Protein AF-A0A838YJ75-F1 (afdb_monomer)

Nearest PDB structures (foldseek):
  3c6m-assembly1_B  TM=4.633E-01  e=1.969E-03  Homo sapiens
  3c6k-assembly1_B  TM=4.411E-01  e=3.153E-03  Homo sapiens
  3c6k-assembly1_A  TM=4.711E-01  e=6.389E-03  Homo sapiens
  3c6k-assembly2_D  TM=4.346E-01  e=4.488E-03  Homo sapiens
  3c6k-assembly2_C  TM=4.375E-01  e=5.049E-03  Homo sapiens

Solvent-accessible surface area (backbone atoms only — not comparable to full-atom values): 7604 Å² total; per-residue (Å²): 131,86,57,67,33,49,21,68,42,40,33,36,86,55,63,70,61,48,53,58,52,44,46,73,72,63,33,39,84,54,82,68,92,81,80,74,50,76,44,31,34,37,33,80,76,52,100,66,34,21,41,37,43,29,34,34,82,85,24,42,32,41,22,25,34,31,42,43,76,81,31,49,76,52,41,77,32,62,75,43,22,19,23,26,42,68,61,49,51,48,51,35,59,75,69,68,50,74,71,44,77,50,76,80,76,53,64,37,46,78,63,52,66,84,40,77,77,96,61,80,80,61,43,66,88,66,73,84,74,79,82,128

pLDDT: mean 79.22, std 17.46, range [33.84, 97.31]

Structure (mmCIF, N/CA/C/O backbone):
data_AF-A0A838YJ75-F1
#
_entry.id   AF-A0A838YJ75-F1
#
loop_
_atom_site.group_PDB
_atom_site.id
_atom_site.type_symbol
_atom_site.label_atom_id
_atom_site.label_alt_id
_atom_site.label_comp_id
_atom_site.label_asym_id
_atom_site.label_entity_id
_atom_site.label_seq_id
_atom_site.pdbx_PDB_ins_code
_atom_site.Cartn_x
_atom_site.Cartn_y
_atom_site.Cartn_z
_atom_site.occupancy
_atom_site.B_iso_or_equiv
_atom_site.auth_seq_id
_atom_site.auth_comp_id
_atom_site.auth_asym_id
_atom_site.auth_atom_id
_atom_site.pdbx_PDB_model_num
ATOM 1 N N . MET A 1 1 ? 11.775 16.369 0.680 1.00 55.12 1 MET A N 1
ATOM 2 C CA . MET A 1 1 ? 11.833 15.855 -0.704 1.00 55.12 1 MET A CA 1
ATOM 3 C C . MET A 1 1 ? 10.680 14.873 -0.821 1.00 55.12 1 MET A C 1
ATOM 5 O O . MET A 1 1 ? 10.505 14.117 0.124 1.00 55.12 1 MET A O 1
ATOM 9 N N . GLU A 1 2 ? 9.829 14.980 -1.843 1.00 75.75 2 GLU A N 1
ATOM 10 C CA . GLU A 1 2 ? 8.696 14.051 -2.013 1.00 75.75 2 GLU A CA 1
ATOM 11 C C . GLU A 1 2 ? 9.234 12.647 -2.320 1.00 75.75 2 GLU A C 1
ATOM 13 O O . GLU A 1 2 ? 10.157 12.520 -3.124 1.00 75.75 2 GLU A O 1
ATOM 18 N N . ASP A 1 3 ? 8.692 11.623 -1.658 1.00 81.94 3 ASP A N 1
ATOM 19 C CA . ASP A 1 3 ? 9.043 10.223 -1.903 1.00 81.94 3 ASP A CA 1
ATOM 20 C C . ASP A 1 3 ? 8.441 9.790 -3.254 1.00 81.94 3 ASP A C 1
ATOM 22 O O . ASP A 1 3 ? 7.219 9.892 -3.436 1.00 81.94 3 ASP A O 1
ATOM 26 N N . PRO A 1 4 ? 9.266 9.405 -4.245 1.00 84.88 4 PRO A N 1
ATOM 27 C CA . PRO A 1 4 ? 8.775 9.027 -5.560 1.00 84.88 4 PRO A CA 1
ATOM 28 C C . PRO A 1 4 ? 8.320 7.566 -5.638 1.00 84.88 4 PRO A C 1
ATOM 30 O O . PRO A 1 4 ? 7.795 7.201 -6.687 1.00 84.88 4 PRO A O 1
ATOM 33 N N . TYR A 1 5 ? 8.518 6.761 -4.589 1.00 88.94 5 TYR A N 1
ATOM 34 C CA . TYR A 1 5 ? 8.263 5.316 -4.586 1.00 88.94 5 TYR A CA 1
ATOM 35 C C . TYR A 1 5 ? 7.151 4.926 -3.616 1.00 88.94 5 TYR A C 1
ATOM 37 O O . TYR A 1 5 ? 6.323 4.091 -3.961 1.00 88.94 5 TYR A O 1
ATOM 45 N N . HIS A 1 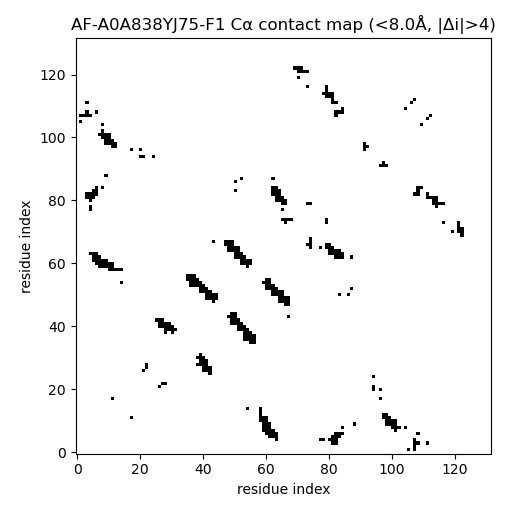6 ? 7.063 5.581 -2.458 1.00 91.56 6 HIS A N 1
ATOM 46 C CA . HIS A 1 6 ? 6.076 5.234 -1.439 1.00 91.56 6 HIS A CA 1
ATOM 47 C C . HIS A 1 6 ? 4.950 6.262 -1.331 1.00 91.56 6 HIS A C 1
ATOM 49 O O . HIS A 1 6 ? 5.156 7.479 -1.328 1.00 91.56 6 HIS A O 1
ATOM 55 N N . CYS A 1 7 ? 3.734 5.760 -1.155 1.00 94.25 7 CYS A N 1
ATOM 56 C CA . CYS A 1 7 ? 2.593 6.534 -0.707 1.00 94.25 7 CYS A CA 1
ATOM 57 C C . CYS A 1 7 ? 2.516 6.500 0.821 1.00 94.25 7 CYS A C 1
ATOM 59 O O . CYS A 1 7 ? 2.471 5.427 1.416 1.00 94.25 7 CYS A O 1
ATOM 61 N N . LYS A 1 8 ? 2.452 7.683 1.445 1.00 94.94 8 LYS A N 1
ATOM 62 C CA . LYS A 1 8 ? 2.309 7.858 2.903 1.00 94.94 8 LYS A CA 1
ATOM 63 C C . LYS A 1 8 ? 1.074 8.685 3.269 1.00 94.94 8 LYS A C 1
ATOM 65 O O . LYS A 1 8 ? 1.089 9.467 4.213 1.00 94.94 8 LYS A O 1
ATOM 70 N N . CYS A 1 9 ? 0.037 8.603 2.436 1.00 96.50 9 CYS A N 1
ATOM 71 C CA . CYS A 1 9 ? -1.129 9.487 2.500 1.00 96.50 9 CYS A CA 1
ATOM 72 C C . CYS A 1 9 ? -2.255 8.969 3.391 1.00 96.50 9 CYS A C 1
ATOM 74 O O . CYS A 1 9 ? -3.245 9.676 3.532 1.00 96.50 9 CYS A O 1
ATOM 76 N N . PHE A 1 10 ? -2.146 7.766 3.947 1.00 97.12 10 PHE A N 1
ATOM 77 C CA . PHE A 1 10 ? -3.243 7.136 4.672 1.00 97.12 10 PHE A CA 1
ATOM 78 C C . PHE A 1 10 ? -2.876 6.920 6.132 1.00 97.12 10 PHE A C 1
ATOM 80 O O . PHE A 1 10 ? -1.734 6.602 6.469 1.00 97.12 10 PHE A O 1
ATOM 87 N N . PHE A 1 11 ? -3.873 7.099 6.984 1.00 96.94 11 PHE A N 1
ATOM 88 C CA . PHE A 1 11 ? -3.794 6.878 8.416 1.00 96.94 11 PHE A CA 1
ATOM 89 C C . PHE A 1 11 ? -4.970 6.015 8.862 1.00 96.94 11 PHE A C 1
ATOM 91 O O . PHE A 1 11 ? -6.107 6.272 8.468 1.00 96.94 11 PHE A O 1
ATOM 98 N N . ILE A 1 12 ? -4.703 5.037 9.720 1.00 95.75 12 ILE A N 1
ATOM 99 C CA . ILE A 1 12 ? -5.710 4.186 10.353 1.00 95.75 12 ILE A CA 1
ATOM 100 C C . ILE A 1 12 ? -5.623 4.315 11.873 1.00 95.75 12 ILE A C 1
ATOM 102 O O . ILE A 1 12 ? -4.540 4.400 12.451 1.00 95.75 12 ILE A O 1
ATOM 106 N N . LYS A 1 13 ? -6.777 4.311 12.545 1.00 92.06 13 LYS A N 1
ATOM 107 C CA . LYS A 1 13 ? -6.841 4.407 14.015 1.00 92.06 13 LYS A CA 1
ATOM 108 C C . LYS A 1 13 ? -6.658 3.057 14.695 1.00 92.06 13 LYS A C 1
ATOM 110 O O . LYS A 1 13 ? -6.059 2.990 15.766 1.00 92.06 13 LYS A O 1
ATOM 115 N N . ASN A 1 14 ? -7.201 1.999 14.094 1.00 92.31 14 ASN A N 1
ATOM 116 C CA . ASN A 1 14 ? -7.256 0.672 14.692 1.00 92.31 14 ASN A CA 1
ATOM 117 C C . ASN A 1 14 ? -6.371 -0.315 13.924 1.00 92.31 14 ASN A C 1
ATOM 119 O O . ASN A 1 14 ? -6.812 -1.005 13.010 1.00 92.31 14 ASN A O 1
ATOM 123 N N . ILE A 1 15 ? -5.098 -0.369 14.317 1.00 91.00 15 ILE A N 1
ATOM 124 C CA . ILE A 1 15 ? -4.081 -1.225 13.695 1.00 91.00 15 ILE A CA 1
ATOM 125 C C . ILE A 1 15 ? -4.438 -2.721 13.808 1.00 91.00 15 ILE A C 1
ATOM 127 O O . ILE A 1 15 ? -4.224 -3.473 12.862 1.00 91.00 15 ILE A O 1
ATOM 131 N N . GLN A 1 16 ? -5.005 -3.156 14.938 1.00 89.06 16 GLN A N 1
ATOM 132 C CA . GLN A 1 16 ? -5.337 -4.570 15.157 1.00 89.06 16 GLN A CA 1
ATOM 133 C C . GLN A 1 16 ? -6.505 -5.032 14.279 1.00 89.06 16 GLN A C 1
ATOM 135 O O . GLN A 1 16 ? -6.512 -6.151 13.773 1.00 89.06 16 GLN A O 1
ATOM 140 N N . GLU A 1 17 ? -7.512 -4.175 14.122 1.00 90.38 17 GLU A N 1
ATOM 141 C CA . GLU A 1 17 ? -8.634 -4.428 13.218 1.00 90.38 17 GLU A CA 1
ATOM 142 C C . GLU A 1 17 ? -8.167 -4.482 11.765 1.00 90.38 17 GLU A C 1
ATOM 144 O O . GLU A 1 17 ? -8.533 -5.410 11.048 1.00 90.38 17 GLU A O 1
ATOM 149 N N . PHE A 1 18 ? -7.293 -3.554 11.368 1.00 91.12 18 PHE A N 1
ATOM 150 C CA . PHE A 1 18 ? -6.665 -3.574 10.053 1.00 91.12 18 PHE A CA 1
ATOM 151 C C . PHE A 1 18 ? -5.949 -4.901 9.773 1.00 91.12 18 PHE A C 1
ATOM 153 O O . PHE A 1 18 ? -6.180 -5.487 8.721 1.00 91.12 18 PHE A O 1
ATOM 160 N N . GLU A 1 19 ? -5.117 -5.389 10.703 1.00 89.81 19 GLU A N 1
ATOM 161 C CA . GLU A 1 19 ? -4.399 -6.664 10.548 1.00 89.81 19 GLU A CA 1
ATOM 162 C C . GLU A 1 19 ? -5.365 -7.824 10.274 1.00 89.81 19 GLU A C 1
ATOM 164 O O . GLU A 1 19 ? -5.190 -8.560 9.303 1.00 89.81 19 GLU A O 1
ATOM 169 N N . ASN A 1 20 ? -6.417 -7.959 11.085 1.00 89.94 20 ASN A N 1
ATOM 170 C CA . ASN A 1 20 ? -7.376 -9.050 10.923 1.00 89.94 20 ASN A CA 1
ATOM 171 C C . ASN A 1 20 ? -8.068 -8.992 9.552 1.00 89.94 20 ASN A C 1
ATOM 173 O O . ASN A 1 20 ? -8.154 -9.999 8.853 1.00 89.94 20 ASN A O 1
ATOM 177 N N . ILE A 1 21 ? -8.523 -7.803 9.152 1.00 90.81 21 ILE A N 1
ATOM 178 C CA . ILE A 1 21 ? -9.256 -7.613 7.897 1.00 90.81 21 ILE A CA 1
ATOM 179 C C . ILE A 1 21 ? -8.341 -7.819 6.683 1.00 90.81 21 ILE A C 1
ATOM 181 O O . ILE A 1 21 ? -8.755 -8.418 5.687 1.00 90.81 21 ILE A O 1
ATOM 185 N N . ILE A 1 22 ? -7.100 -7.328 6.729 1.00 89.25 22 ILE A N 1
ATOM 186 C CA . ILE A 1 22 ? -6.227 -7.385 5.556 1.00 89.25 22 ILE A CA 1
ATOM 187 C C . ILE A 1 22 ? -5.736 -8.806 5.272 1.00 89.25 22 ILE A C 1
ATOM 189 O O . ILE A 1 22 ? -5.645 -9.203 4.107 1.00 89.25 22 ILE A O 1
ATOM 193 N N . LEU A 1 23 ? -5.504 -9.599 6.321 1.00 87.69 23 LEU A N 1
ATOM 194 C CA . LEU A 1 23 ? -5.208 -11.025 6.195 1.00 87.69 23 LEU A CA 1
ATOM 195 C C . LEU A 1 23 ? -6.389 -11.786 5.570 1.00 87.69 23 LEU A C 1
ATOM 197 O O . LEU A 1 23 ? -6.180 -12.611 4.678 1.00 87.69 23 LEU A O 1
ATOM 201 N N . ASP A 1 24 ? -7.627 -11.447 5.944 1.00 86.62 24 ASP A N 1
ATOM 202 C CA . ASP A 1 24 ? -8.839 -12.012 5.332 1.00 86.62 24 ASP A CA 1
ATOM 203 C C . ASP A 1 24 ? -8.996 -11.610 3.851 1.00 86.62 24 ASP A C 1
ATOM 205 O O . ASP A 1 24 ? -9.559 -12.362 3.052 1.00 86.62 24 ASP A O 1
ATOM 209 N N . CYS A 1 25 ? -8.430 -10.467 3.446 1.00 82.94 25 CYS A N 1
ATOM 210 C CA . CYS A 1 25 ? -8.358 -10.035 2.045 1.00 82.94 25 CYS A CA 1
ATOM 211 C C . CYS A 1 25 ? -7.297 -10.793 1.221 1.00 82.94 25 CYS A C 1
ATOM 213 O O . CYS A 1 25 ? -7.133 -10.527 0.028 1.00 82.94 25 CYS A O 1
ATOM 215 N N . GLY A 1 26 ? -6.576 -11.741 1.829 1.00 84.56 26 GLY A N 1
ATOM 216 C CA . GLY A 1 26 ? -5.571 -12.566 1.162 1.00 84.56 26 GLY A CA 1
ATOM 217 C C . GLY A 1 26 ? -4.184 -11.930 1.080 1.00 84.56 26 GLY A C 1
ATOM 218 O O . GLY A 1 26 ? -3.314 -12.479 0.392 1.00 84.56 26 GLY A O 1
ATOM 219 N N . PHE A 1 27 ? -3.958 -10.811 1.777 1.00 87.62 27 PHE A N 1
ATOM 220 C CA . PHE A 1 27 ? -2.602 -10.325 2.000 1.00 87.62 27 PHE A CA 1
ATOM 221 C C . PHE A 1 27 ? -1.834 -11.335 2.848 1.00 87.62 27 PHE A C 1
ATOM 223 O O . PHE A 1 27 ? -2.380 -11.990 3.737 1.00 87.62 27 PHE A O 1
ATOM 230 N N . LYS A 1 28 ? -0.545 -11.459 2.561 1.00 85.00 28 LYS A N 1
ATOM 231 C CA . LYS A 1 28 ? 0.363 -12.304 3.326 1.00 85.00 28 LYS A CA 1
ATOM 232 C C . LYS A 1 28 ? 1.282 -11.422 4.140 1.00 85.00 28 LYS A C 1
ATOM 234 O O . LYS A 1 28 ? 1.746 -10.399 3.643 1.00 85.00 28 LYS A O 1
ATOM 239 N N . ASP A 1 29 ? 1.529 -11.840 5.372 1.00 77.94 29 ASP A N 1
ATOM 240 C CA . ASP A 1 29 ? 2.574 -11.247 6.191 1.00 77.94 29 ASP A CA 1
ATOM 241 C C . ASP A 1 29 ? 3.933 -11.552 5.550 1.00 77.94 29 ASP A C 1
ATOM 243 O O . ASP A 1 29 ? 4.304 -12.713 5.344 1.00 77.94 29 ASP A O 1
ATOM 247 N N . GLU A 1 30 ? 4.643 -10.495 5.189 1.00 69.56 30 GLU A N 1
ATOM 248 C CA . GLU A 1 30 ? 6.029 -10.537 4.754 1.00 69.56 30 GLU A CA 1
ATOM 249 C C . GLU A 1 30 ? 6.827 -9.684 5.742 1.00 69.56 30 GLU A C 1
ATOM 251 O O . GLU A 1 30 ? 7.323 -8.601 5.431 1.00 69.56 30 GLU A O 1
ATOM 256 N N . PHE A 1 31 ? 6.901 -10.163 6.988 1.00 57.34 31 PHE A N 1
ATOM 257 C CA . PHE A 1 31 ? 7.662 -9.507 8.043 1.00 57.34 31 PHE A CA 1
ATOM 258 C C . PHE A 1 31 ? 9.168 -9.567 7.744 1.00 57.34 31 PHE A C 1
ATOM 260 O O . PHE A 1 31 ? 9.894 -10.458 8.190 1.00 57.34 31 PHE A O 1
ATOM 267 N N . GLN A 1 32 ? 9.652 -8.591 6.983 1.00 57.34 32 GLN A N 1
ATOM 268 C CA . GLN A 1 32 ? 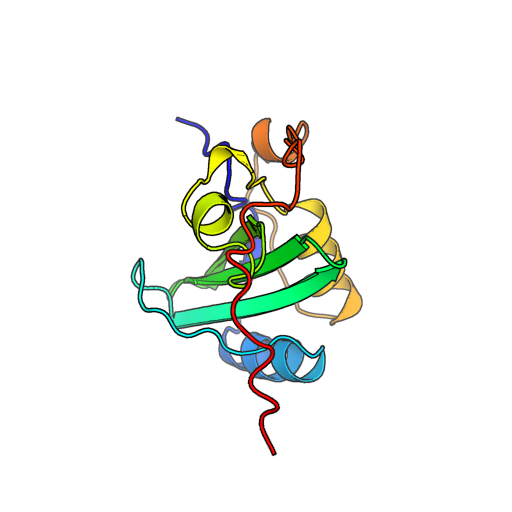11.050 -8.182 6.978 1.00 57.34 32 GLN A CA 1
ATOM 269 C C . GLN A 1 32 ? 11.120 -6.836 7.697 1.00 57.34 32 GLN A C 1
ATOM 271 O O . GLN A 1 32 ? 10.668 -5.814 7.182 1.00 57.34 32 GLN A O 1
ATOM 276 N N . GLU A 1 33 ? 11.608 -6.849 8.938 1.00 52.22 33 GLU A N 1
ATOM 277 C CA . GLU A 1 33 ? 11.776 -5.646 9.755 1.00 52.22 33 GLU A CA 1
ATOM 278 C C . GLU A 1 33 ? 12.802 -4.725 9.073 1.00 52.22 33 GLU A C 1
ATOM 280 O O . GLU A 1 33 ? 14.004 -4.972 9.117 1.00 52.22 33 GLU A O 1
ATOM 285 N N . ASP A 1 34 ? 12.314 -3.698 8.381 1.00 56.81 34 ASP A N 1
ATOM 286 C CA . ASP A 1 34 ? 13.124 -2.876 7.468 1.00 56.81 34 ASP A CA 1
ATOM 287 C C . ASP A 1 34 ? 13.189 -1.415 7.955 1.00 56.81 34 ASP A C 1
ATOM 289 O O . ASP A 1 34 ? 14.215 -0.747 7.846 1.00 56.81 34 ASP A O 1
ATOM 293 N N . HIS A 1 35 ? 12.130 -0.921 8.613 1.00 59.97 35 HIS A N 1
ATOM 294 C CA . HIS A 1 35 ? 11.993 0.493 8.985 1.00 59.97 35 HIS A CA 1
ATOM 295 C C . HIS A 1 35 ? 11.188 0.763 10.277 1.00 59.97 35 HIS A C 1
ATOM 297 O O . HIS A 1 35 ? 10.696 1.875 10.481 1.00 59.97 35 HIS A O 1
ATOM 303 N N . GLY A 1 36 ? 11.066 -0.211 11.186 1.00 62.56 36 GLY A N 1
ATOM 304 C CA . GLY A 1 36 ? 10.320 -0.043 12.445 1.00 62.56 36 GLY A CA 1
ATOM 305 C C . GLY A 1 36 ? 8.796 -0.020 12.267 1.00 62.56 36 GLY A C 1
ATOM 306 O O . GLY A 1 36 ? 8.082 0.547 13.098 1.00 62.56 36 GLY A O 1
ATOM 307 N N . GLN A 1 37 ? 8.304 -0.598 11.168 1.00 75.44 37 GLN A N 1
ATOM 308 C CA . GLN A 1 37 ? 6.892 -0.896 10.964 1.00 75.44 37 GLN A CA 1
ATOM 309 C C . GLN A 1 37 ? 6.402 -1.949 11.972 1.00 75.44 37 GLN A C 1
ATOM 311 O O . GLN A 1 37 ? 7.173 -2.794 12.419 1.00 75.44 37 GLN A O 1
ATOM 316 N N . VAL A 1 38 ? 5.113 -1.911 12.316 1.00 67.00 38 VAL A N 1
ATOM 317 C CA . VAL A 1 38 ? 4.470 -2.981 13.098 1.00 67.00 38 VAL A CA 1
ATOM 318 C C . VAL A 1 38 ? 4.172 -4.174 12.197 1.00 67.00 38 VAL A C 1
ATOM 320 O O . VAL A 1 38 ? 4.326 -5.308 12.631 1.00 67.00 38 VAL A O 1
ATOM 323 N N . TYR A 1 39 ? 3.804 -3.914 10.938 1.00 73.38 39 TYR A N 1
ATOM 324 C CA . TYR A 1 39 ? 3.473 -4.949 9.963 1.00 73.38 39 TYR A CA 1
ATOM 325 C C . TYR A 1 39 ? 3.929 -4.586 8.551 1.00 73.38 39 TYR A C 1
ATOM 327 O O . TYR A 1 39 ? 3.932 -3.404 8.191 1.00 73.38 39 TYR A O 1
ATOM 335 N N . GLY A 1 40 ? 4.256 -5.608 7.757 1.00 78.31 40 GLY A N 1
ATOM 336 C CA . GLY A 1 40 ? 4.479 -5.530 6.314 1.00 78.31 40 GLY A CA 1
ATOM 337 C C . GLY A 1 40 ? 3.640 -6.594 5.612 1.00 78.31 40 GLY A C 1
ATOM 338 O O . GLY A 1 40 ? 3.832 -7.784 5.837 1.00 78.31 40 GLY A O 1
ATOM 339 N N . TYR A 1 41 ? 2.689 -6.167 4.789 1.00 84.19 41 TYR A N 1
ATOM 340 C CA . TYR A 1 41 ? 1.749 -7.042 4.102 1.00 84.19 41 TYR A CA 1
ATOM 341 C C . TYR A 1 41 ? 1.907 -6.929 2.598 1.00 84.19 41 TYR A C 1
ATOM 343 O O . TYR A 1 41 ? 2.011 -5.822 2.068 1.00 84.19 41 TYR A O 1
ATOM 351 N N . VAL A 1 42 ? 1.834 -8.062 1.907 1.00 84.94 42 VAL A N 1
ATOM 352 C CA . VAL A 1 42 ? 1.902 -8.105 0.446 1.00 84.94 42 VAL A CA 1
ATOM 353 C C . VAL A 1 42 ? 0.696 -8.800 -0.167 1.00 84.94 42 VAL A C 1
ATOM 355 O O . VAL A 1 42 ? 0.267 -9.867 0.279 1.00 84.94 42 VAL A O 1
ATOM 358 N N . LEU A 1 43 ? 0.164 -8.209 -1.234 1.00 85.50 43 LEU A N 1
ATOM 359 C CA . LEU A 1 43 ? -0.845 -8.820 -2.093 1.00 85.50 43 LEU A CA 1
ATOM 360 C C . LEU A 1 43 ? -0.336 -8.850 -3.528 1.00 85.50 43 LEU A C 1
ATOM 362 O O . LEU A 1 43 ? -0.003 -7.821 -4.112 1.00 85.50 43 LEU A O 1
ATOM 366 N N . ARG A 1 44 ? -0.305 -10.036 -4.136 1.00 81.25 44 ARG A N 1
ATOM 367 C CA . ARG A 1 44 ? 0.062 -10.170 -5.548 1.00 81.25 44 ARG A CA 1
ATOM 368 C C . ARG A 1 44 ? -1.102 -9.704 -6.424 1.00 81.25 44 ARG A C 1
ATOM 370 O O . ARG A 1 44 ? -2.167 -10.312 -6.389 1.00 81.25 44 ARG A O 1
ATOM 377 N N . VAL A 1 45 ? -0.883 -8.652 -7.212 1.00 77.00 45 VAL A N 1
ATOM 378 C CA . VAL A 1 45 ? -1.917 -8.044 -8.072 1.00 77.00 45 VAL A CA 1
ATOM 379 C C . VAL A 1 45 ? -1.819 -8.568 -9.508 1.00 77.00 45 VAL A C 1
ATOM 381 O O . VAL A 1 45 ? -2.834 -8.854 -10.135 1.00 77.00 45 VAL A O 1
ATOM 384 N N . GLU A 1 46 ? -0.598 -8.759 -10.018 1.00 71.06 46 GLU A N 1
ATOM 385 C CA . GLU A 1 46 ? -0.321 -9.326 -11.346 1.00 71.06 46 GLU A CA 1
ATOM 386 C C . GLU A 1 46 ? 0.912 -10.252 -11.296 1.00 71.06 46 GLU A C 1
ATOM 388 O O . GLU A 1 46 ? 1.609 -10.342 -10.281 1.00 71.06 46 GLU A O 1
ATOM 393 N N . ASP A 1 47 ? 1.247 -10.915 -12.411 1.00 67.12 47 ASP A N 1
ATOM 394 C CA . ASP A 1 47 ? 2.437 -11.779 -12.505 1.00 67.12 47 ASP A CA 1
ATOM 395 C C . ASP A 1 47 ? 3.724 -11.074 -12.063 1.00 67.12 47 ASP A C 1
ATOM 397 O O . ASP A 1 47 ? 4.608 -11.714 -11.488 1.00 67.12 47 ASP A O 1
ATOM 401 N N . LYS A 1 48 ? 3.807 -9.763 -12.312 1.00 72.56 48 LYS A N 1
ATOM 402 C CA . LYS A 1 48 ? 5.002 -8.945 -12.099 1.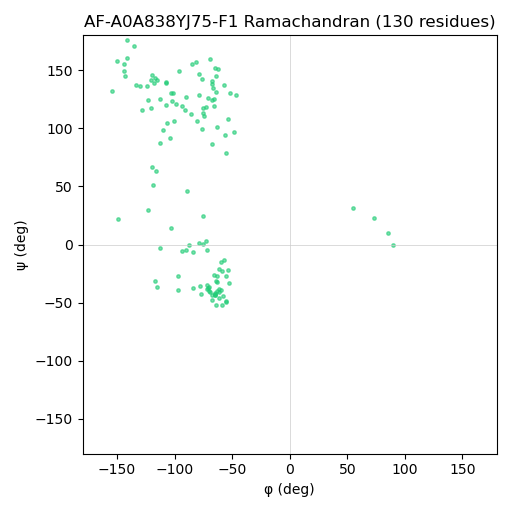00 72.56 48 LYS A CA 1
ATOM 403 C C . LYS A 1 48 ? 4.862 -7.907 -10.994 1.00 72.56 48 LYS A C 1
ATOM 405 O O . LYS A 1 48 ? 5.839 -7.220 -10.760 1.00 72.56 48 LYS A O 1
ATOM 410 N N . LEU A 1 49 ? 3.708 -7.748 -10.352 1.00 80.75 49 LEU A N 1
ATOM 411 C CA . LEU A 1 49 ? 3.512 -6.679 -9.370 1.00 80.75 49 LEU A CA 1
ATOM 412 C C . LEU A 1 49 ? 2.854 -7.203 -8.099 1.00 80.75 49 LEU A C 1
ATOM 414 O O . LEU A 1 49 ? 1.878 -7.960 -8.151 1.00 80.75 49 LEU A O 1
ATOM 418 N N . GLN A 1 50 ? 3.373 -6.742 -6.971 1.00 87.62 50 GLN A N 1
ATOM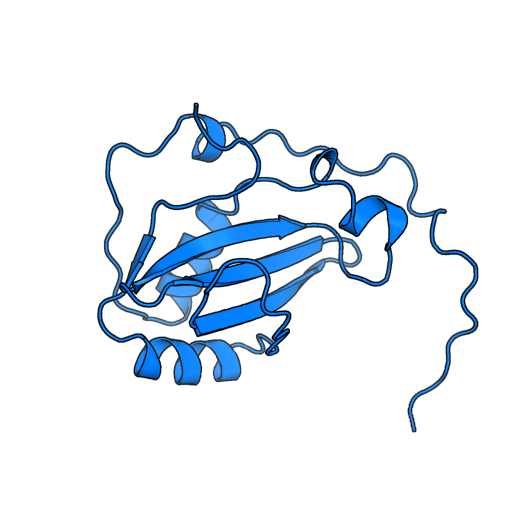 419 C CA . GLN A 1 50 ? 2.756 -6.877 -5.665 1.00 87.62 50 GLN A CA 1
ATOM 420 C C . GLN A 1 50 ? 2.493 -5.500 -5.067 1.00 87.62 50 GLN A C 1
ATOM 422 O O . GLN A 1 50 ? 3.241 -4.550 -5.293 1.00 87.62 50 GLN A O 1
ATOM 427 N N . HIS A 1 51 ? 1.402 -5.406 -4.323 1.00 91.25 51 HIS A N 1
ATOM 428 C CA . HIS A 1 51 ? 1.087 -4.271 -3.481 1.00 91.25 51 HIS A CA 1
ATOM 429 C C . HIS A 1 51 ? 1.657 -4.545 -2.101 1.00 91.25 51 HIS A C 1
ATOM 431 O O . HIS A 1 51 ? 1.235 -5.496 -1.446 1.00 91.25 51 HIS A O 1
ATOM 437 N N . HIS A 1 52 ? 2.614 -3.730 -1.687 1.00 91.25 52 HIS A N 1
ATOM 438 C CA . HIS A 1 52 ? 3.227 -3.791 -0.374 1.00 91.25 52 HIS A CA 1
ATOM 439 C C . HIS A 1 52 ? 2.639 -2.679 0.497 1.00 91.25 52 HIS A C 1
ATOM 441 O O . HIS A 1 52 ? 2.671 -1.503 0.130 1.00 91.25 52 HIS A O 1
ATOM 447 N N . ILE A 1 53 ? 2.080 -3.055 1.644 1.00 91.88 53 ILE A N 1
ATOM 448 C CA . ILE A 1 53 ? 1.525 -2.153 2.650 1.00 91.88 53 ILE A CA 1
ATOM 449 C C . ILE A 1 53 ? 2.271 -2.354 3.969 1.00 91.88 53 ILE A C 1
ATOM 451 O O . ILE A 1 53 ? 2.204 -3.414 4.583 1.00 91.88 53 ILE A O 1
ATOM 455 N N . LYS A 1 54 ? 2.944 -1.306 4.432 1.00 91.44 54 LYS A N 1
ATOM 456 C CA . LYS A 1 54 ? 3.598 -1.217 5.737 1.00 91.44 54 LYS A CA 1
ATOM 457 C C . LYS A 1 54 ? 2.740 -0.361 6.663 1.00 91.44 54 LYS A C 1
ATOM 459 O O . LYS A 1 54 ? 2.346 0.750 6.307 1.00 91.44 54 LYS A O 1
ATOM 464 N N . VAL A 1 55 ? 2.470 -0.858 7.866 1.00 91.19 55 VAL A N 1
ATOM 465 C CA . VAL A 1 55 ? 1.744 -0.103 8.899 1.00 91.19 55 VAL A CA 1
ATOM 466 C C . VAL A 1 55 ? 2.713 0.306 9.992 1.00 91.19 55 VAL A C 1
ATOM 468 O O . VAL A 1 55 ? 3.335 -0.534 10.643 1.00 91.19 55 VAL A O 1
ATOM 471 N N . MET A 1 56 ? 2.835 1.609 10.210 1.00 91.75 56 MET A N 1
ATOM 472 C CA . MET A 1 56 ? 3.706 2.185 11.228 1.00 91.75 56 MET A CA 1
ATOM 473 C C . MET A 1 56 ? 3.041 2.143 12.616 1.00 91.75 56 MET A C 1
ATOM 475 O O . MET A 1 56 ? 1.812 2.157 12.706 1.00 91.75 56 MET A O 1
ATOM 479 N N . PRO A 1 57 ? 3.809 2.184 13.724 1.00 88.88 57 PRO A N 1
ATOM 480 C CA . PRO A 1 57 ? 3.252 2.117 15.084 1.00 88.88 57 PRO A CA 1
ATOM 481 C C . PRO A 1 57 ? 2.260 3.224 15.432 1.00 88.88 57 PRO A C 1
ATOM 483 O O . PRO A 1 57 ? 1.449 3.080 16.341 1.00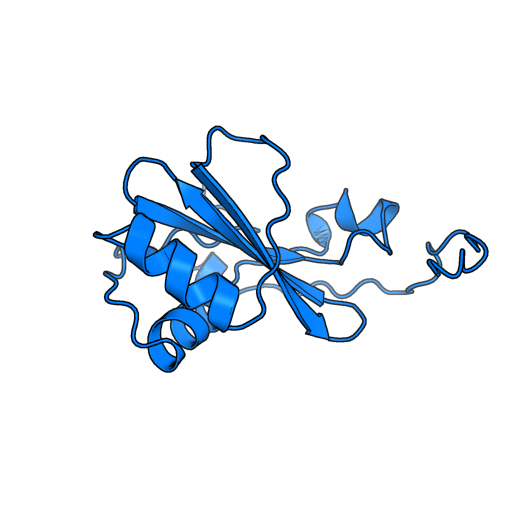 88.88 57 PRO A O 1
ATOM 486 N N . ASN A 1 58 ? 2.334 4.346 14.722 1.00 90.69 58 ASN A N 1
ATOM 487 C CA . ASN A 1 58 ? 1.421 5.461 14.900 1.00 90.69 58 ASN A CA 1
ATOM 488 C C . ASN A 1 58 ? 0.145 5.344 14.055 1.00 90.69 58 ASN A C 1
ATOM 490 O O . ASN A 1 58 ? -0.667 6.250 14.143 1.00 90.69 58 ASN A O 1
ATOM 494 N N . GLY A 1 59 ? -0.027 4.296 13.245 1.00 92.69 59 GLY A N 1
ATOM 495 C CA . GLY A 1 59 ? -1.179 4.125 12.356 1.00 92.69 59 GLY A CA 1
ATOM 496 C C . GLY A 1 59 ? -0.998 4.726 10.961 1.00 92.69 59 GLY A C 1
ATOM 497 O O . GLY A 1 59 ? -1.889 4.598 10.125 1.00 92.69 59 GLY A O 1
ATOM 498 N N . ASN A 1 60 ? 0.145 5.355 10.665 1.00 94.94 60 ASN A N 1
ATOM 499 C CA . ASN A 1 60 ? 0.453 5.758 9.294 1.00 94.94 60 ASN A CA 1
ATOM 500 C C . ASN A 1 60 ? 0.667 4.521 8.420 1.00 94.94 60 ASN A C 1
ATOM 502 O O . ASN A 1 60 ? 1.342 3.575 8.827 1.00 94.94 60 ASN A O 1
ATOM 506 N N . ILE A 1 61 ? 0.167 4.581 7.194 1.00 94.44 61 ILE A N 1
ATOM 507 C CA . ILE A 1 61 ? 0.416 3.572 6.174 1.00 94.44 61 ILE A CA 1
ATOM 508 C C . ILE A 1 61 ? 1.483 4.089 5.217 1.00 94.44 61 ILE A C 1
ATOM 510 O O . ILE A 1 61 ? 1.377 5.199 4.696 1.00 94.44 61 ILE A O 1
ATOM 514 N N . GLU A 1 62 ? 2.485 3.259 4.962 1.00 94.06 62 GLU A N 1
ATOM 515 C CA . GLU A 1 62 ? 3.461 3.417 3.893 1.00 94.06 62 GLU A CA 1
ATOM 516 C C . GLU A 1 62 ? 3.246 2.301 2.874 1.00 94.06 62 GLU A C 1
ATOM 518 O O . GLU A 1 62 ? 3.208 1.134 3.239 1.00 94.06 62 GLU A O 1
ATOM 523 N N . SER A 1 63 ? 3.045 2.634 1.603 1.00 93.44 63 SER A N 1
ATOM 524 C CA . SER A 1 63 ? 2.662 1.638 0.599 1.00 93.44 63 SER A CA 1
ATOM 525 C C . SER A 1 63 ? 3.296 1.882 -0.759 1.00 93.44 63 SER A C 1
ATOM 527 O O . SER A 1 63 ? 3.450 3.023 -1.199 1.00 93.44 63 SER A O 1
ATOM 529 N N . GLU A 1 64 ? 3.616 0.803 -1.454 1.00 93.12 64 GLU A N 1
ATOM 530 C CA . GLU A 1 64 ? 4.192 0.831 -2.793 1.00 93.12 64 GLU A CA 1
ATOM 531 C C . GLU A 1 64 ? 3.671 -0.331 -3.637 1.00 93.12 64 GLU A C 1
ATOM 533 O O . GLU A 1 64 ? 3.221 -1.360 -3.131 1.00 93.12 64 GLU A O 1
ATOM 538 N N . MET A 1 65 ? 3.700 -0.137 -4.947 1.00 89.94 65 MET A N 1
ATOM 539 C CA . M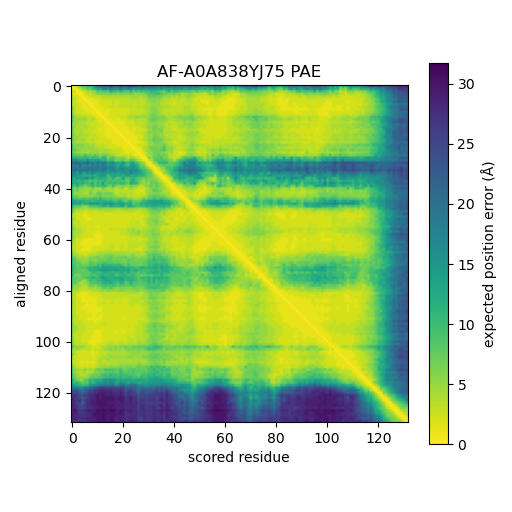ET A 1 65 ? 3.592 -1.220 -5.908 1.00 89.94 65 MET A CA 1
ATOM 540 C C . MET A 1 65 ? 5.004 -1.552 -6.351 1.00 89.94 65 MET A C 1
ATOM 542 O O . MET A 1 65 ? 5.686 -0.682 -6.890 1.00 89.94 65 MET A O 1
ATOM 546 N N . GLU A 1 66 ? 5.425 -2.791 -6.151 1.00 87.50 66 GLU A N 1
ATOM 547 C CA . GLU A 1 66 ? 6.786 -3.242 -6.432 1.00 87.50 66 GLU A CA 1
ATOM 548 C C . GLU A 1 66 ? 6.788 -4.590 -7.156 1.00 87.50 66 GLU A C 1
ATOM 550 O O . GLU A 1 66 ? 5.758 -5.252 -7.314 1.00 87.50 66 GLU A O 1
ATOM 555 N N . LEU A 1 67 ? 7.960 -5.007 -7.627 1.00 82.69 67 LEU A N 1
ATOM 556 C CA . LEU A 1 67 ? 8.129 -6.334 -8.208 1.00 82.69 67 LEU A CA 1
ATOM 557 C C . LEU A 1 67 ? 8.188 -7.384 -7.090 1.00 82.69 67 LEU A C 1
ATOM 559 O O . LEU A 1 67 ? 8.802 -7.119 -6.058 1.00 82.69 67 LEU A O 1
ATOM 563 N N . PRO A 1 68 ? 7.610 -8.585 -7.280 1.00 76.88 68 PRO A N 1
ATOM 564 C CA . PRO A 1 68 ? 7.646 -9.611 -6.251 1.00 76.88 68 PRO A CA 1
ATOM 565 C C . PRO A 1 68 ? 9.065 -10.175 -6.059 1.00 76.88 68 PRO A C 1
ATOM 567 O O . PRO A 1 68 ? 9.865 -10.141 -7.005 1.00 76.88 68 PRO A O 1
ATOM 570 N N . PRO A 1 69 ? 9.360 -10.808 -4.906 1.00 73.81 69 PRO A N 1
ATOM 571 C CA . PRO A 1 69 ? 10.675 -11.380 -4.587 1.00 73.81 69 PRO A CA 1
ATOM 572 C C . PRO A 1 69 ? 11.230 -12.366 -5.627 1.00 73.81 69 PRO A C 1
ATOM 574 O O . PRO A 1 69 ? 12.441 -12.555 -5.722 1.00 73.81 69 PRO A O 1
ATOM 577 N N . ALA A 1 70 ? 10.363 -12.965 -6.455 1.00 71.88 70 ALA A N 1
ATOM 578 C CA . ALA A 1 70 ? 10.749 -13.803 -7.596 1.00 71.88 70 ALA A CA 1
ATOM 579 C C . ALA A 1 70 ? 11.608 -13.068 -8.652 1.00 71.88 70 ALA A C 1
ATOM 581 O O . ALA A 1 70 ? 12.238 -13.717 -9.487 1.00 71.88 70 ALA A O 1
ATOM 582 N N . TYR A 1 71 ? 11.664 -11.732 -8.607 1.00 70.81 71 TYR A N 1
ATOM 583 C CA . TYR A 1 71 ? 12.524 -10.886 -9.438 1.00 70.81 71 TYR A CA 1
ATOM 584 C C . TYR A 1 71 ? 13.547 -10.125 -8.576 1.00 70.81 71 TYR A C 1
ATOM 586 O O . TYR A 1 71 ? 13.536 -8.896 -8.567 1.00 70.81 71 TYR A O 1
ATOM 594 N N . PRO A 1 72 ? 14.468 -10.804 -7.868 1.00 67.06 72 PRO A N 1
ATOM 595 C CA . PRO A 1 72 ? 15.254 -10.211 -6.780 1.00 67.06 72 PRO A CA 1
ATOM 596 C C . PRO A 1 72 ? 16.104 -9.008 -7.212 1.00 67.06 72 PRO A C 1
ATOM 598 O O . PRO A 1 72 ? 16.168 -8.012 -6.501 1.00 67.06 72 PRO A O 1
ATOM 601 N N . ALA A 1 73 ? 16.710 -9.045 -8.404 1.00 68.12 73 ALA A N 1
ATOM 602 C CA . ALA A 1 73 ? 17.505 -7.924 -8.919 1.00 68.12 73 ALA A CA 1
ATOM 603 C C . ALA A 1 73 ? 16.674 -6.652 -9.153 1.00 68.12 73 ALA A C 1
ATOM 605 O O . ALA A 1 73 ? 17.188 -5.542 -9.051 1.00 68.12 73 ALA A O 1
ATOM 606 N N . ALA A 1 74 ? 15.400 -6.825 -9.494 1.00 62.75 74 ALA A N 1
ATOM 607 C CA . ALA A 1 74 ? 14.497 -5.737 -9.813 1.00 62.75 74 ALA A CA 1
ATOM 608 C C . ALA A 1 74 ? 13.636 -5.340 -8.596 1.00 62.75 74 ALA A C 1
ATOM 610 O O . ALA A 1 74 ? 13.285 -4.177 -8.476 1.00 62.75 74 ALA A O 1
ATOM 611 N N . HIS A 1 75 ? 13.384 -6.269 -7.669 1.00 66.12 75 HIS A N 1
ATOM 612 C CA . HIS A 1 75 ? 12.797 -6.026 -6.349 1.00 66.12 75 HIS A CA 1
ATOM 613 C C . HIS A 1 75 ? 13.728 -5.176 -5.467 1.00 66.12 75 HIS A C 1
ATOM 615 O O . HIS A 1 75 ? 13.302 -4.199 -4.872 1.00 66.12 75 HIS A O 1
ATOM 621 N N . LEU A 1 76 ? 15.039 -5.450 -5.483 1.00 66.94 76 LEU A N 1
ATOM 622 C CA . LEU A 1 76 ? 16.035 -4.610 -4.800 1.00 66.94 76 LEU A CA 1
ATOM 623 C C . LEU A 1 76 ? 16.273 -3.253 -5.493 1.00 66.94 76 LEU A C 1
ATOM 625 O O . LEU A 1 76 ? 17.044 -2.433 -4.993 1.00 66.94 76 LEU A O 1
ATOM 629 N N . ASN A 1 77 ? 15.648 -3.013 -6.652 1.00 70.44 77 ASN A N 1
ATOM 630 C CA . ASN A 1 77 ? 15.746 -1.760 -7.384 1.00 70.44 77 ASN A CA 1
ATOM 631 C C . ASN A 1 77 ? 14.416 -0.995 -7.334 1.00 70.44 77 ASN A C 1
ATOM 633 O O . ASN A 1 77 ? 13.531 -1.202 -8.166 1.00 70.44 77 ASN A O 1
ATOM 637 N N . GLN A 1 78 ? 14.339 -0.019 -6.426 1.00 74.38 78 GLN A N 1
ATOM 638 C CA . GLN A 1 78 ? 13.187 0.880 -6.278 1.00 74.38 78 GLN A CA 1
ATOM 639 C C . GLN A 1 78 ? 12.830 1.652 -7.559 1.00 74.38 78 GLN A C 1
ATOM 641 O O . GLN A 1 78 ? 11.738 2.200 -7.649 1.00 74.38 78 GLN A O 1
ATOM 646 N N . GLU A 1 79 ? 13.690 1.681 -8.587 1.00 77.25 79 GLU A N 1
ATOM 647 C CA . GLU A 1 79 ? 13.347 2.262 -9.888 1.00 77.25 79 GLU A CA 1
ATOM 648 C C . GLU A 1 79 ? 12.082 1.650 -10.512 1.00 77.25 79 GLU A C 1
ATOM 650 O O . GLU A 1 79 ? 11.402 2.334 -11.279 1.00 77.25 79 GLU A O 1
ATOM 655 N N . HIS A 1 80 ? 11.760 0.395 -10.192 1.00 77.31 80 HIS A N 1
ATOM 656 C CA . HIS A 1 80 ? 10.554 -0.280 -10.674 1.00 77.31 80 HIS A CA 1
ATOM 657 C C . HIS A 1 80 ? 9.358 -0.178 -9.720 1.00 77.31 80 HIS A C 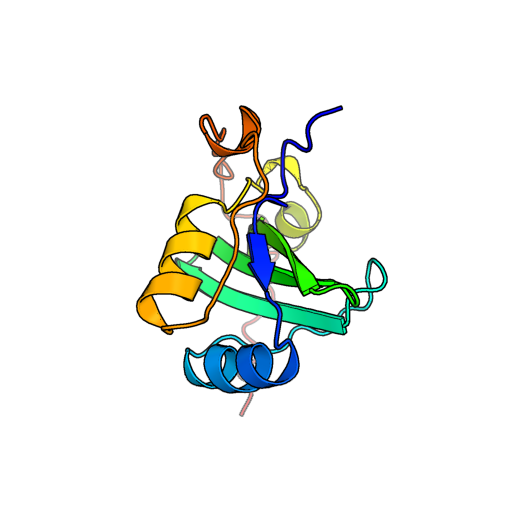1
ATOM 659 O O . HIS A 1 80 ? 8.259 -0.591 -10.101 1.00 77.31 80 HIS A O 1
ATOM 665 N N . SER A 1 81 ? 9.555 0.401 -8.534 1.00 86.56 81 SER A N 1
ATOM 666 C CA . SER A 1 81 ? 8.489 0.671 -7.574 1.00 86.56 81 SER A CA 1
ATOM 667 C C . SER A 1 81 ? 7.787 1.994 -7.869 1.00 86.56 81 SER A C 1
ATOM 669 O O . SER A 1 81 ? 8.353 2.910 -8.477 1.00 86.56 81 SER A O 1
ATOM 671 N N . TYR A 1 82 ? 6.535 2.118 -7.437 1.00 90.62 82 TYR A N 1
ATOM 672 C CA . TYR A 1 82 ? 5.800 3.379 -7.512 1.00 90.62 82 TYR A CA 1
ATOM 673 C C . TYR A 1 82 ? 4.756 3.533 -6.394 1.00 90.62 82 TYR A C 1
ATOM 675 O O . TYR A 1 82 ? 4.273 2.529 -5.863 1.00 90.62 82 TYR A O 1
ATOM 683 N N . PRO A 1 83 ? 4.335 4.776 -6.069 1.00 93.12 83 PRO A N 1
ATOM 684 C CA . PRO A 1 83 ? 3.435 5.026 -4.950 1.00 93.12 83 PRO A CA 1
ATOM 685 C C . PRO A 1 83 ? 2.062 4.401 -5.194 1.00 93.12 83 PRO A C 1
ATOM 687 O O . PRO A 1 83 ? 1.403 4.714 -6.191 1.00 93.12 83 PRO A O 1
ATOM 690 N N . ALA A 1 84 ? 1.613 3.570 -4.255 1.00 93.69 84 ALA A N 1
ATOM 691 C CA . ALA A 1 84 ? 0.371 2.801 -4.345 1.00 93.69 84 ALA A CA 1
ATOM 692 C C . ALA A 1 84 ? -0.848 3.565 -3.800 1.00 93.69 84 ALA A C 1
ATOM 694 O O . ALA A 1 84 ? -1.607 3.036 -2.990 1.00 93.69 84 ALA A O 1
ATOM 695 N N . HIS A 1 85 ? -1.018 4.842 -4.160 1.00 94.69 85 HIS A N 1
ATOM 696 C CA . HIS A 1 85 ? -2.060 5.673 -3.542 1.00 94.69 85 HIS A CA 1
ATOM 697 C C . HIS A 1 85 ? -3.475 5.161 -3.836 1.00 94.69 85 HIS A C 1
ATOM 699 O O . HIS A 1 85 ? -4.261 4.951 -2.920 1.00 94.69 85 HIS A O 1
ATOM 705 N N . GLN A 1 86 ? -3.786 4.945 -5.116 1.00 92.94 86 GLN A N 1
ATOM 706 C CA . GLN A 1 86 ? -5.117 4.500 -5.541 1.00 92.94 86 GLN A CA 1
ATOM 707 C C . GLN A 1 86 ? -5.377 3.052 -5.132 1.00 92.94 86 GLN A C 1
ATOM 709 O O . GLN A 1 86 ? -6.487 2.705 -4.750 1.00 92.94 86 GLN A O 1
ATOM 714 N N . GLU A 1 87 ? -4.344 2.219 -5.209 1.00 93.50 87 GLU A N 1
ATOM 715 C CA . GLU A 1 87 ? -4.400 0.811 -4.844 1.00 93.50 87 GLU A CA 1
ATOM 716 C C . GLU A 1 87 ? -4.664 0.660 -3.336 1.00 93.50 87 GLU A C 1
ATOM 718 O O . GLU A 1 87 ? -5.529 -0.112 -2.934 1.00 93.50 87 GLU A O 1
ATOM 723 N N . THR A 1 88 ? -4.002 1.464 -2.499 1.00 94.62 88 THR A N 1
ATOM 724 C CA . THR A 1 88 ? -4.244 1.492 -1.046 1.00 94.62 88 THR A CA 1
ATOM 725 C C . THR A 1 88 ? -5.621 2.037 -0.705 1.00 94.62 88 THR A C 1
ATOM 727 O O . THR A 1 88 ? -6.310 1.445 0.120 1.00 94.62 88 THR A O 1
ATOM 730 N N . GLU A 1 89 ? -6.060 3.114 -1.359 1.00 95.44 89 GLU A N 1
ATOM 731 C CA . GLU A 1 89 ? -7.414 3.639 -1.167 1.00 95.44 89 GLU A CA 1
ATOM 732 C C . GLU A 1 89 ? -8.478 2.583 -1.491 1.00 95.44 89 GLU A C 1
ATOM 734 O O . GLU A 1 89 ? -9.415 2.387 -0.718 1.00 95.44 89 GLU A O 1
ATOM 739 N N . GLU A 1 90 ? -8.310 1.863 -2.601 1.00 93.56 90 GLU A N 1
ATOM 740 C CA . GLU A 1 90 ? -9.248 0.827 -3.022 1.00 93.56 90 GLU A CA 1
ATOM 741 C C . GLU A 1 90 ? -9.283 -0.348 -2.042 1.00 93.56 90 GLU A C 1
ATOM 743 O O . GLU A 1 90 ? -10.371 -0.796 -1.685 1.00 93.56 90 GLU A O 1
ATOM 748 N N . VAL A 1 91 ? -8.123 -0.811 -1.559 1.00 92.38 91 VAL A N 1
ATOM 749 C CA . VAL A 1 91 ? -8.044 -1.871 -0.541 1.00 92.38 91 VAL A CA 1
ATOM 750 C C . VAL A 1 91 ? -8.786 -1.456 0.724 1.00 92.38 91 VAL A C 1
ATOM 752 O O . VAL A 1 91 ? -9.663 -2.187 1.177 1.00 92.38 91 VAL A O 1
ATOM 755 N N . LEU A 1 92 ? -8.488 -0.271 1.262 1.00 94.31 92 LEU A N 1
ATOM 756 C CA . LEU A 1 92 ? -9.124 0.220 2.485 1.00 94.31 92 LEU A CA 1
ATOM 757 C C . LEU A 1 92 ? -10.641 0.379 2.304 1.00 94.31 92 LEU A C 1
ATOM 759 O O . LEU A 1 92 ? -11.414 -0.002 3.180 1.00 94.31 92 LEU A O 1
ATOM 763 N N . ARG A 1 93 ? -11.072 0.888 1.145 1.00 94.50 93 ARG A N 1
ATOM 764 C CA . ARG A 1 93 ? -12.484 1.092 0.805 1.00 94.50 93 ARG A CA 1
ATOM 765 C C . ARG A 1 93 ? -13.250 -0.221 0.649 1.00 94.50 93 ARG A C 1
ATOM 767 O O . ARG A 1 93 ? -14.355 -0.333 1.171 1.00 94.50 93 ARG A O 1
ATOM 774 N N . VAL A 1 94 ? -12.705 -1.188 -0.090 1.00 92.12 94 VAL A N 1
ATOM 775 C CA . VAL A 1 94 ? -13.352 -2.488 -0.352 1.00 92.12 94 VAL A CA 1
ATOM 776 C C . VAL A 1 94 ? -13.388 -3.348 0.906 1.00 92.12 94 VAL A C 1
ATOM 778 O O . VAL A 1 94 ? -14.379 -4.034 1.138 1.00 92.12 94 VAL A O 1
ATOM 781 N N . ALA A 1 95 ? -12.337 -3.280 1.720 1.00 90.62 95 ALA A N 1
ATOM 782 C CA . ALA A 1 95 ? -12.250 -3.978 2.994 1.00 90.62 95 ALA A CA 1
ATOM 783 C C . ALA A 1 95 ? -13.026 -3.280 4.129 1.00 90.62 95 ALA A C 1
ATOM 785 O O . ALA A 1 95 ? -12.998 -3.750 5.262 1.00 90.62 95 ALA A O 1
ATOM 786 N N . GLU A 1 96 ? -13.697 -2.158 3.836 1.00 93.94 96 GLU A N 1
ATOM 787 C CA . GLU A 1 96 ? -14.464 -1.350 4.796 1.00 93.94 96 GLU A CA 1
ATOM 788 C C . GLU A 1 96 ? -13.646 -0.903 6.025 1.00 93.94 96 GLU A C 1
ATOM 790 O O . GLU A 1 96 ? -14.181 -0.708 7.116 1.00 93.94 96 GLU A O 1
ATOM 795 N N . ILE A 1 97 ? -12.339 -0.697 5.848 1.00 94.19 97 ILE A N 1
ATOM 796 C CA . ILE A 1 97 ? -11.440 -0.207 6.893 1.00 94.19 97 ILE A CA 1
ATOM 797 C C . ILE A 1 97 ? -11.626 1.307 7.025 1.00 94.19 97 ILE A C 1
ATOM 799 O O . ILE A 1 97 ? -11.531 2.036 6.040 1.00 94.19 97 ILE A O 1
ATOM 803 N N . GLU A 1 98 ? -11.845 1.817 8.240 1.00 95.38 98 GLU A N 1
ATOM 804 C CA . GLU A 1 98 ? -11.890 3.265 8.480 1.00 95.38 98 GLU A CA 1
ATOM 805 C C . GLU A 1 98 ? -10.484 3.883 8.359 1.00 95.38 98 GLU A C 1
ATOM 807 O O . GLU A 1 98 ? -9.548 3.475 9.054 1.00 95.38 98 GLU A O 1
ATOM 812 N N . TYR A 1 99 ? -10.341 4.908 7.513 1.00 96.62 99 TYR A N 1
ATOM 813 C CA . TYR A 1 99 ? -9.078 5.617 7.301 1.00 96.62 99 TYR A CA 1
ATOM 814 C C . TYR A 1 99 ? -9.257 7.130 7.134 1.00 96.62 99 TYR A C 1
ATOM 816 O O . TYR A 1 99 ? -10.326 7.630 6.782 1.00 96.62 99 TYR A O 1
ATOM 824 N N . GLU A 1 100 ? -8.168 7.865 7.348 1.00 97.31 100 GLU A N 1
ATOM 825 C CA . GLU A 1 100 ? -8.048 9.295 7.071 1.00 97.31 100 GLU A CA 1
ATOM 826 C C . GLU A 1 100 ? -7.000 9.538 5.977 1.00 97.31 100 GLU A C 1
ATOM 828 O O . GLU A 1 100 ? -5.955 8.885 5.942 1.00 97.31 100 GLU A O 1
ATOM 833 N N . ILE A 1 101 ? -7.267 10.503 5.090 1.00 96.00 101 ILE A N 1
ATOM 834 C CA . ILE A 1 101 ? -6.306 10.945 4.073 1.00 96.00 101 ILE A CA 1
ATOM 835 C C . ILE A 1 101 ? -5.522 12.151 4.599 1.00 96.00 101 ILE A C 1
ATOM 837 O O . ILE A 1 101 ? -6.078 13.226 4.852 1.00 96.00 101 ILE A O 1
ATOM 841 N N . ILE A 1 102 ? -4.208 11.988 4.701 1.00 93.50 102 ILE A N 1
ATOM 842 C CA . ILE A 1 102 ? -3.254 13.027 5.076 1.00 93.50 102 ILE A CA 1
ATOM 843 C C . ILE A 1 102 ? -3.086 13.981 3.888 1.00 93.50 102 ILE A C 1
ATOM 845 O O . ILE A 1 102 ? -2.514 13.633 2.854 1.00 93.50 102 ILE A O 1
ATOM 849 N N . ASN A 1 103 ? -3.590 15.205 4.044 1.00 89.19 103 ASN A N 1
ATOM 850 C CA . ASN A 1 103 ? -3.499 16.258 3.037 1.00 89.19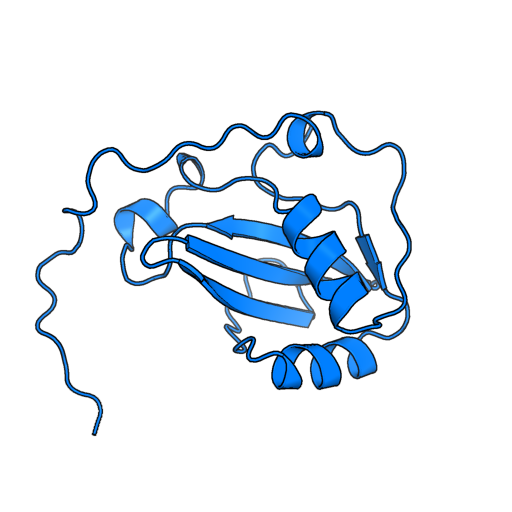 103 ASN A CA 1
ATOM 851 C C . ASN A 1 103 ? -2.303 17.201 3.293 1.00 89.19 103 ASN A C 1
ATOM 853 O O . ASN A 1 103 ? -1.977 17.469 4.451 1.00 89.19 103 ASN A O 1
ATOM 857 N N . PRO A 1 104 ? -1.699 17.787 2.239 1.00 90.56 104 PRO A N 1
ATOM 858 C CA . PRO A 1 104 ? -2.018 17.588 0.822 1.00 90.56 104 PRO A CA 1
ATOM 859 C C . PRO A 1 104 ? -1.435 16.279 0.265 1.00 90.56 104 PRO A C 1
ATOM 861 O O . PRO A 1 104 ? -0.340 15.872 0.648 1.00 90.56 104 PRO A O 1
ATOM 864 N N . ILE A 1 105 ? -2.141 15.657 -0.685 1.00 91.56 105 ILE A N 1
ATOM 865 C CA . ILE A 1 105 ? -1.632 14.486 -1.415 1.00 91.56 105 ILE A CA 1
ATOM 866 C C . ILE A 1 105 ? -0.449 14.931 -2.302 1.00 91.56 105 ILE A C 1
ATOM 868 O O . ILE A 1 105 ? -0.628 15.836 -3.124 1.00 91.56 105 ILE A O 1
ATOM 872 N N . PRO A 1 106 ? 0.749 14.326 -2.176 1.00 91.50 106 PRO A N 1
ATOM 873 C CA . PRO A 1 106 ? 1.9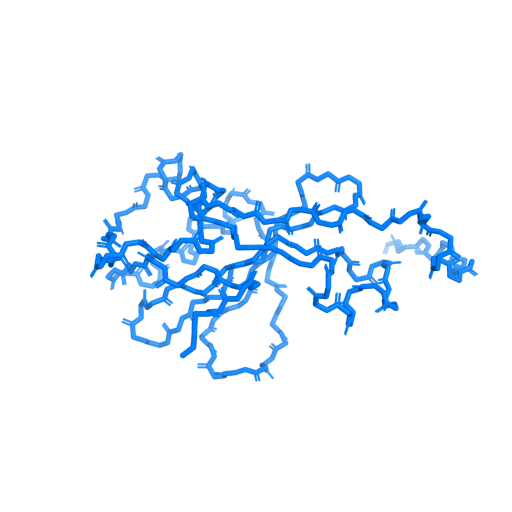12 14.688 -2.982 1.00 91.50 106 PRO A CA 1
ATOM 874 C C . PRO A 1 106 ? 1.697 14.447 -4.477 1.00 91.50 106 PRO A C 1
ATOM 876 O O . PRO A 1 106 ? 1.016 13.501 -4.887 1.00 91.50 106 PRO A O 1
ATOM 879 N N . ASN A 1 107 ? 2.368 15.243 -5.313 1.00 90.19 107 ASN A N 1
ATOM 880 C CA . ASN A 1 107 ? 2.290 15.069 -6.764 1.00 90.19 107 ASN A CA 1
ATOM 881 C C . ASN A 1 107 ? 2.842 13.715 -7.223 1.00 90.19 107 ASN A C 1
ATOM 883 O O . ASN A 1 107 ? 2.385 13.213 -8.246 1.00 90.19 107 ASN A O 1
ATOM 887 N N . THR A 1 108 ? 3.780 13.111 -6.487 1.00 91.31 108 THR A N 1
ATOM 888 C CA . THR A 1 108 ? 4.286 11.758 -6.776 1.00 91.31 108 THR A CA 1
ATOM 889 C C . THR A 1 108 ? 3.204 10.683 -6.654 1.00 91.31 108 THR A C 1
ATOM 891 O O . THR A 1 108 ? 3.215 9.731 -7.429 1.00 91.31 108 THR A O 1
ATOM 894 N N . CYS A 1 109 ? 2.229 10.863 -5.757 1.00 90.06 109 CYS A N 1
ATOM 895 C CA . CYS A 1 109 ? 1.068 9.979 -5.625 1.00 90.06 109 CYS A CA 1
ATOM 896 C C . CYS A 1 109 ? 0.028 10.230 -6.728 1.00 90.06 109 CYS A C 1
ATOM 898 O O . CYS A 1 109 ? -0.491 9.281 -7.315 1.00 90.06 109 CYS A O 1
ATOM 900 N N . LEU A 1 110 ? -0.248 11.501 -7.048 1.00 88.69 110 LEU A N 1
ATOM 901 C CA . LEU A 1 110 ? -1.237 11.877 -8.071 1.00 88.69 110 LEU A CA 1
ATOM 902 C C . LEU A 1 110 ? -0.759 11.584 -9.503 1.00 88.69 110 LEU A C 1
ATOM 904 O O . LEU A 1 110 ? -1.539 11.150 -10.345 1.00 88.69 110 LEU A O 1
ATOM 908 N N . ASN A 1 111 ? 0.527 11.811 -9.776 1.00 87.38 111 ASN A N 1
ATOM 909 C CA . ASN A 1 111 ? 1.160 11.683 -11.089 1.00 87.38 111 ASN A CA 1
ATOM 910 C C . ASN A 1 111 ? 2.270 10.621 -11.055 1.00 87.38 111 ASN A C 1
ATOM 912 O O . ASN A 1 111 ? 3.414 10.880 -11.451 1.00 87.38 111 ASN A O 1
ATOM 916 N N . ARG A 1 112 ? 1.936 9.430 -10.545 1.00 84.31 112 ARG A N 1
ATOM 917 C CA . ARG A 1 112 ? 2.886 8.321 -10.404 1.00 84.31 112 ARG A CA 1
ATOM 918 C C . ARG A 1 112 ? 3.525 7.936 -11.738 1.00 84.31 112 ARG A C 1
ATOM 920 O O . ARG A 1 112 ? 2.859 7.845 -12.770 1.00 84.31 112 ARG A O 1
ATOM 927 N N . LYS A 1 113 ? 4.835 7.684 -11.715 1.00 80.94 113 LYS A N 1
ATOM 928 C CA . LYS A 1 113 ? 5.591 7.209 -12.879 1.00 80.94 113 LYS A CA 1
ATOM 929 C C . LYS A 1 113 ? 5.799 5.709 -12.761 1.00 80.94 113 LYS A C 1
ATOM 931 O O . LYS A 1 113 ? 6.625 5.265 -11.978 1.00 80.94 113 LYS A O 1
ATOM 936 N N . ILE A 1 114 ? 5.074 4.944 -13.569 1.00 78.69 114 ILE A N 1
ATOM 937 C CA . ILE A 1 114 ? 5.200 3.486 -13.602 1.00 78.69 114 ILE A CA 1
ATOM 938 C C . ILE A 1 114 ? 6.335 3.115 -14.558 1.00 78.69 114 ILE A C 1
ATOM 940 O O . ILE A 1 114 ? 6.215 3.300 -15.772 1.00 78.69 114 ILE A O 1
ATOM 944 N N . LYS A 1 115 ? 7.432 2.580 -14.021 1.00 70.50 115 LYS A N 1
ATOM 945 C CA . LYS A 1 115 ? 8.554 2.052 -14.806 1.00 70.50 115 LYS A CA 1
ATOM 946 C C . LYS A 1 115 ? 8.514 0.528 -14.810 1.00 70.50 115 LYS A C 1
ATOM 948 O O . LYS A 1 115 ? 9.071 -0.130 -13.936 1.00 70.50 115 LYS A O 1
ATOM 953 N N . LYS A 1 116 ? 7.854 -0.045 -15.816 1.00 64.69 116 LYS A N 1
ATOM 954 C CA . LYS A 1 116 ? 7.836 -1.503 -15.992 1.00 64.69 116 LYS A CA 1
ATOM 955 C C . LYS A 1 116 ? 9.243 -1.990 -16.376 1.00 64.69 116 LYS A C 1
ATOM 957 O O . LYS A 1 116 ? 9.878 -1.332 -17.196 1.00 64.69 116 LYS A O 1
ATOM 962 N N . PRO A 1 117 ? 9.734 -3.113 -15.829 1.00 61.72 117 PRO A N 1
ATOM 963 C CA . PRO A 1 117 ? 11.009 -3.677 -16.256 1.00 61.72 117 PRO A CA 1
ATOM 964 C C . PRO A 1 117 ? 10.921 -4.126 -17.722 1.00 61.72 117 PRO A C 1
ATOM 966 O O . PRO A 1 117 ? 9.985 -4.839 -18.100 1.00 61.72 117 PRO A O 1
ATOM 969 N N . ASP A 1 118 ? 11.909 -3.731 -18.533 1.00 57.50 118 ASP A N 1
ATOM 970 C CA . ASP A 1 118 ? 11.970 -4.010 -19.978 1.00 57.50 118 ASP A CA 1
ATOM 971 C C . ASP A 1 118 ? 12.016 -5.514 -20.299 1.00 57.50 118 ASP A C 1
ATOM 973 O O . ASP A 1 118 ? 11.656 -5.935 -21.397 1.00 57.50 118 ASP A O 1
ATOM 977 N N . ASN A 1 119 ? 12.430 -6.346 -19.337 1.00 53.34 119 ASN A N 1
ATOM 978 C CA . ASN A 1 119 ? 12.496 -7.793 -19.488 1.00 53.34 119 ASN A CA 1
ATOM 979 C C . ASN A 1 119 ? 12.385 -8.501 -18.121 1.00 53.34 119 ASN A C 1
ATOM 981 O O . ASN A 1 119 ? 13.121 -8.154 -17.200 1.00 53.34 119 ASN A O 1
ATOM 985 N N . PRO A 1 120 ? 11.530 -9.532 -17.960 1.00 51.19 120 PRO A N 1
ATOM 986 C CA . PRO A 1 120 ? 11.494 -10.354 -16.745 1.00 51.19 120 PRO A CA 1
ATOM 987 C C . PRO A 1 120 ? 12.699 -11.314 -16.608 1.00 51.19 120 PRO A C 1
ATOM 989 O O . PRO A 1 120 ? 12.760 -12.088 -15.658 1.00 51.19 120 PRO A O 1
ATOM 992 N N . THR A 1 121 ? 13.673 -11.285 -17.525 1.00 43.91 121 THR A N 1
ATOM 993 C CA . THR A 1 121 ? 14.792 -12.248 -17.632 1.00 43.91 121 THR A CA 1
ATOM 994 C C . THR A 1 121 ? 15.912 -12.080 -16.592 1.00 43.91 121 THR A C 1
ATOM 996 O O . THR A 1 121 ? 17.036 -12.511 -16.825 1.00 43.91 121 THR A O 1
ATOM 999 N N . HIS A 1 122 ? 15.626 -11.486 -15.434 1.00 44.34 122 HIS A N 1
ATOM 1000 C CA . HIS A 1 122 ? 16.456 -11.660 -14.235 1.00 44.34 122 HIS A CA 1
ATOM 1001 C C . HIS A 1 122 ? 15.823 -12.615 -13.217 1.00 44.34 122 HIS A C 1
ATOM 1003 O O . HIS A 1 122 ? 16.314 -12.726 -12.095 1.00 44.34 122 HIS A O 1
ATOM 1009 N N . ALA A 1 123 ? 14.804 -13.379 -13.628 1.00 41.31 123 ALA A N 1
ATOM 1010 C CA . ALA A 1 123 ? 14.761 -14.769 -13.210 1.00 41.31 123 ALA A CA 1
ATOM 1011 C C . ALA A 1 123 ? 16.089 -15.389 -13.667 1.00 41.31 123 ALA A C 1
ATOM 1013 O O . ALA A 1 123 ? 16.246 -15.799 -14.814 1.00 41.31 123 ALA A O 1
ATOM 1014 N N . VAL A 1 124 ? 17.084 -15.422 -12.777 1.00 36.75 124 VAL A N 1
ATOM 1015 C CA . VAL A 1 124 ? 17.973 -16.582 -12.776 1.00 36.75 124 VAL A CA 1
ATOM 1016 C C . VAL A 1 124 ? 17.010 -17.760 -12.829 1.00 36.75 124 VAL A C 1
ATOM 1018 O O . VAL A 1 124 ? 16.039 -17.738 -12.069 1.00 36.75 124 VAL A O 1
ATOM 1021 N N . ASP A 1 125 ? 17.196 -18.693 -13.758 1.00 37.78 125 ASP A N 1
ATOM 1022 C CA . ASP A 1 125 ? 16.486 -19.969 -13.767 1.00 37.78 125 ASP A CA 1
ATOM 1023 C C . ASP A 1 125 ? 16.729 -20.649 -12.407 1.00 37.78 125 ASP A C 1
ATOM 1025 O O . ASP A 1 125 ? 17.611 -21.490 -12.246 1.00 37.78 125 ASP A O 1
ATOM 1029 N N . LEU A 1 126 ? 16.008 -20.214 -11.377 1.00 35.53 126 LEU A N 1
ATOM 1030 C CA . LEU A 1 126 ? 15.916 -20.892 -10.114 1.00 35.53 126 LEU A CA 1
ATOM 1031 C C . LEU A 1 126 ? 14.986 -22.047 -10.442 1.00 35.53 126 LEU A C 1
ATOM 1033 O O . LEU A 1 126 ? 13.837 -21.800 -10.825 1.00 35.53 126 LEU A O 1
ATOM 1037 N N . PRO A 1 127 ? 15.482 -23.294 -10.398 1.00 35.56 127 PRO A N 1
ATOM 1038 C CA . PRO A 1 127 ? 14.623 -24.434 -10.632 1.00 35.56 127 PRO A CA 1
ATOM 1039 C C . PRO A 1 127 ? 13.425 -24.281 -9.703 1.00 35.56 127 PRO A C 1
ATOM 1041 O O . PRO A 1 127 ? 13.607 -23.999 -8.518 1.00 35.56 127 PRO A O 1
ATOM 1044 N N . LEU A 1 128 ? 12.223 -24.413 -10.270 1.00 35.84 128 LEU A N 1
ATOM 1045 C CA . LEU A 1 128 ? 10.978 -24.536 -9.524 1.00 35.84 128 LEU A CA 1
ATOM 1046 C C . LEU A 1 128 ? 11.204 -25.597 -8.442 1.00 35.84 128 LEU A C 1
ATOM 1048 O O . LEU A 1 128 ? 11.155 -26.793 -8.721 1.00 35.84 128 LEU A O 1
ATOM 1052 N N . GLN A 1 129 ? 11.523 -25.170 -7.221 1.00 37.28 129 GLN A N 1
ATOM 1053 C CA . GLN A 1 129 ? 11.395 -26.038 -6.070 1.00 37.28 129 GLN A CA 1
ATOM 1054 C C . GLN A 1 129 ? 9.904 -26.081 -5.783 1.00 37.28 129 GLN A C 1
ATOM 1056 O O . GLN A 1 129 ? 9.314 -25.141 -5.256 1.00 37.28 129 GLN A O 1
ATOM 1061 N N . GLU A 1 130 ? 9.296 -27.165 -6.249 1.00 34.31 130 GLU A N 1
ATOM 1062 C CA . GLU A 1 130 ? 7.989 -27.618 -5.811 1.00 34.31 130 GLU A CA 1
ATOM 1063 C C . GLU A 1 130 ? 8.033 -27.733 -4.282 1.00 34.31 130 GLU A C 1
ATOM 1065 O O . GLU A 1 130 ? 8.707 -28.603 -3.728 1.00 34.31 130 GLU A O 1
ATOM 1070 N N . TYR A 1 131 ? 7.360 -26.817 -3.589 1.00 33.84 131 TYR A N 1
ATOM 1071 C CA . TYR A 1 131 ? 7.060 -26.995 -2.176 1.00 33.84 131 TYR A CA 1
ATOM 1072 C C . TYR A 1 131 ? 5.841 -27.918 -2.087 1.00 33.84 131 TYR A C 1
ATOM 1074 O O . TYR A 1 131 ? 4.731 -27.524 -2.452 1.00 33.84 131 TYR A O 1
ATOM 1082 N N . PHE A 1 132 ? 6.108 -29.163 -1.685 1.00 39.50 132 PHE A N 1
ATOM 1083 C CA . PHE A 1 132 ? 5.129 -30.154 -1.236 1.00 39.50 132 PHE A CA 1
ATOM 1084 C C . PHE A 1 132 ? 4.522 -29.767 0.114 1.00 39.50 132 PHE A C 1
ATOM 1086 O O . PHE A 1 132 ? 5.260 -29.182 0.942 1.00 39.50 132 PHE A O 1
#

Sequence (132 aa):
MEDPYHCKCFFIKNIQEFENIILDCGFKDEFQEDHGQVYGYVLRVEDKLQHHIKVMPNGNIESEMELPPAYPAAHLNQEHSYPAHQETEEVLRVAEIEYEIINPIPNTCLNRKIKKPDNPTHAVDLPLQEYF

Radius of gyration: 15.15 Å; Cα contacts (8 Å, |Δi|>4): 221; chains: 1; bounding box: 32×48×35 Å

Secondary structure (DSSP, 8-state):
---SS-EEEEEES-HHHHHHHHHHTT-EE----SSS-SEEEEEEEETTEEEEEEE-TTSEEEEEEE--TTSHHHHT-GGG-EE-HHHHHHHHHHTT--EEE-SSPPHHHHT------S--TT----------

Mean predicted aligned error: 8.44 Å

Foldseek 3Di:
DDDLFKFFFKFADDPPVVVVLVVVVVWDWPDDPDPQFPTWTWDDPDPFWIKIWTAHPRRTIIIKIAGDCLLVVRRVPSVQIGYCQVVVVVSCVVSVGDMDTHPDGDPSNVVHDHDDPPDSPSNPPPPPPPDD